Protein AF-A0A7C7RM38-F1 (afdb_monomer)

Secondary structure (DSSP, 8-state):
----S------HHHHHHHHHTTSPPPPHHHHHHHHHHHHHH--HHHHHHHHHHTHHHHHHHHHTTGGGS--HHHHHHHH-

Sequence (80 aa):
MEKSLALINTDSFSSYIAEINRISLLTPEKETELAQHYKKHQDVKTAHRLVTANLRFVVRIAGEYRGYRMRMMDLVQEGN

pLDDT: mean 88.71, std 16.74, range [39.09, 98.19]

Solvent-accessible surface area (backbone atoms only — not comparable to full-atom values): 4918 Å² total; per-residue (Å²): 135,92,80,85,87,85,77,82,74,70,55,66,61,61,54,49,54,58,54,53,68,70,46,68,74,71,52,75,68,54,50,52,51,36,53,53,48,24,73,75,65,68,40,63,67,42,48,50,53,60,51,55,44,43,51,65,55,34,49,55,56,39,58,77,48,60,85,73,81,55,59,68,64,60,48,32,60,77,60,105

Mean predicted aligned error: 6.91 Å

Radius o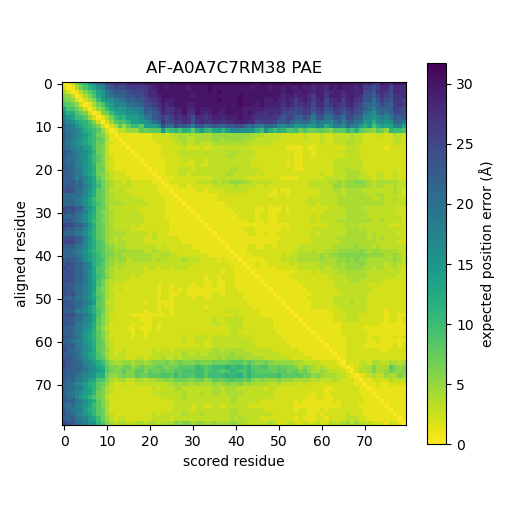f gyration: 16.98 Å; Cα contacts (8 Å, |Δi|>4): 45; chains: 1; bounding box: 34×34×55 Å

Nearest PDB structures (foldseek):
  8x6f-assembly1_E  TM=9.512E-01  e=2.532E-03  Staphylococcus aureus
  8hkc-assembly1_E  TM=8.811E-01  e=1.556E-03  Escherichia coli K-12
  5uhd-assembly1_F  TM=9.041E-01  e=2.892E-02  Mycobacterium tuberculosis H37Rv
  5vi5-assembly1_F  TM=7.401E-01  e=1.160E-02  Mycolicibacterium smegmatis MC2 155

Foldseek 3Di:
DDDDPPPPPPPPVVVVVVVLVVQDADDPVLLVVLVVCCVVPVDVVSVCSNVSNCLVVQLVVLVVVPPVPDDSVVSSVVSD

Structure (mmCIF, N/CA/C/O backbone):
data_AF-A0A7C7RM38-F1
#
_entry.id   AF-A0A7C7RM38-F1
#
loop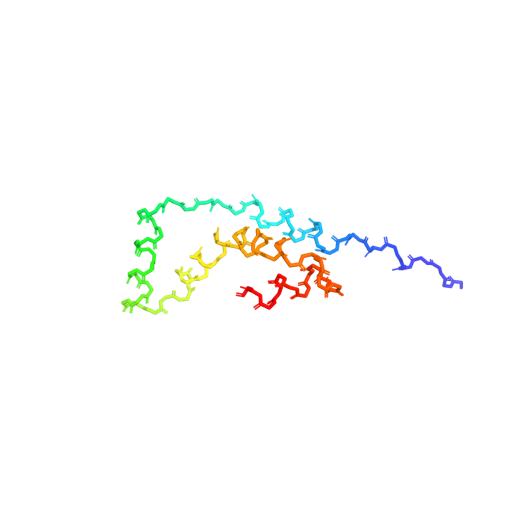_
_atom_site.group_PDB
_atom_site.id
_atom_site.type_symbol
_atom_site.label_atom_id
_atom_site.label_alt_id
_atom_site.label_comp_id
_atom_site.label_asym_id
_atom_site.label_entity_id
_atom_site.label_seq_id
_atom_site.pdbx_PDB_ins_code
_atom_site.Cartn_x
_atom_site.Cartn_y
_atom_site.Cartn_z
_atom_site.occupancy
_atom_site.B_iso_or_equiv
_atom_site.auth_seq_id
_atom_site.auth_comp_id
_atom_site.auth_asym_id
_atom_site.auth_atom_id
_atom_site.pdbx_PDB_model_num
ATOM 1 N N . MET A 1 1 ? 3.982 21.972 -40.162 1.00 39.09 1 MET A N 1
ATOM 2 C CA . MET A 1 1 ? 5.188 21.498 -39.452 1.00 39.09 1 MET A CA 1
ATOM 3 C C . MET A 1 1 ? 4.754 20.974 -38.099 1.00 39.09 1 MET A C 1
ATOM 5 O O . MET A 1 1 ? 4.691 21.726 -37.138 1.00 39.09 1 MET A O 1
ATOM 9 N N . GLU A 1 2 ? 4.377 19.699 -38.060 1.00 45.47 2 GLU A N 1
ATOM 10 C CA . GLU A 1 2 ? 4.231 18.945 -36.818 1.00 45.47 2 GLU A CA 1
ATOM 11 C C . GLU A 1 2 ? 5.619 18.746 -36.212 1.00 45.47 2 GLU A C 1
ATOM 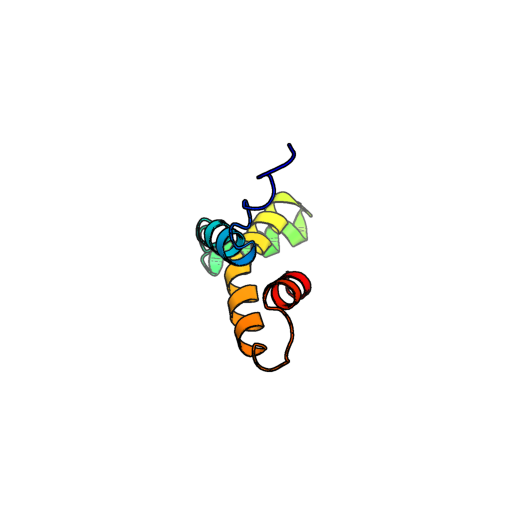13 O O . GLU A 1 2 ? 6.487 18.138 -36.839 1.00 45.47 2 GLU A O 1
ATOM 18 N N . LYS A 1 3 ? 5.851 19.264 -35.008 1.00 45.44 3 LYS A N 1
ATOM 19 C CA . LYS A 1 3 ? 6.911 18.760 -34.136 1.00 45.44 3 LYS A CA 1
ATOM 20 C C . LYS A 1 3 ? 6.635 19.170 -32.695 1.00 45.44 3 LYS A C 1
ATOM 22 O O . LYS A 1 3 ? 6.430 20.342 -32.410 1.00 45.44 3 LYS A O 1
ATOM 27 N N . SER A 1 4 ? 6.738 18.172 -31.818 1.00 45.62 4 SER A N 1
ATOM 28 C CA . SER A 1 4 ? 6.896 18.284 -30.362 1.00 45.62 4 SER A CA 1
ATOM 29 C C . SER A 1 4 ? 5.644 18.209 -29.473 1.00 45.62 4 SER A C 1
ATOM 31 O O . SER A 1 4 ? 5.489 19.003 -28.552 1.00 45.62 4 SER A O 1
ATOM 33 N N . LEU A 1 5 ? 4.820 17.171 -29.653 1.00 46.19 5 LEU A N 1
ATOM 34 C CA . LEU A 1 5 ? 3.956 16.632 -28.580 1.00 46.19 5 LEU A CA 1
ATOM 35 C C . LEU A 1 5 ? 4.503 15.326 -27.957 1.00 46.19 5 LEU A C 1
ATOM 37 O O . LEU A 1 5 ? 3.878 14.746 -27.079 1.00 46.19 5 LEU A O 1
ATOM 41 N N . ALA A 1 6 ? 5.686 14.862 -28.376 1.00 45.62 6 ALA A N 1
ATOM 42 C CA . ALA A 1 6 ? 6.197 13.522 -28.064 1.00 45.62 6 ALA A CA 1
ATOM 43 C C . ALA A 1 6 ? 7.185 13.437 -26.876 1.00 45.62 6 ALA A C 1
ATOM 45 O O . ALA A 1 6 ? 7.970 12.496 -26.817 1.00 45.62 6 ALA A O 1
ATOM 46 N N . LEU A 1 7 ? 7.193 14.396 -25.940 1.00 47.34 7 LEU A N 1
ATOM 47 C CA . LEU A 1 7 ? 8.174 14.422 -24.835 1.00 47.34 7 LEU A CA 1
ATOM 48 C C . LEU A 1 7 ? 7.577 14.776 -23.461 1.00 47.34 7 LEU A C 1
ATOM 50 O O . LEU A 1 7 ? 8.249 15.371 -22.627 1.00 47.34 7 LEU A O 1
ATOM 54 N N . ILE A 1 8 ? 6.344 14.350 -23.177 1.00 44.28 8 ILE A N 1
ATOM 55 C CA . ILE A 1 8 ? 5.908 14.160 -21.782 1.00 44.28 8 ILE A CA 1
ATOM 56 C C . ILE A 1 8 ? 5.872 12.656 -21.519 1.00 44.28 8 ILE A C 1
ATOM 58 O O . ILE A 1 8 ? 4.823 12.056 -21.332 1.00 44.28 8 ILE A O 1
ATOM 62 N N . ASN A 1 9 ? 7.042 12.024 -21.567 1.00 49.06 9 ASN A N 1
ATOM 63 C CA . ASN A 1 9 ? 7.235 10.718 -20.951 1.00 49.06 9 ASN A CA 1
ATOM 64 C C . ASN A 1 9 ? 7.921 10.964 -19.603 1.00 49.06 9 ASN A C 1
ATOM 66 O O . ASN A 1 9 ? 9.076 10.602 -19.391 1.00 49.06 9 ASN A O 1
ATOM 70 N N . THR A 1 10 ? 7.239 11.691 -18.711 1.00 50.03 10 THR A N 1
ATOM 71 C CA . THR A 1 10 ? 7.538 11.586 -17.282 1.00 50.03 10 THR A CA 1
ATOM 72 C C . THR A 1 10 ? 7.314 10.127 -16.934 1.00 50.03 10 THR A C 1
ATOM 74 O O . THR A 1 10 ? 6.189 9.650 -17.058 1.00 50.03 10 THR A O 1
ATOM 77 N N . ASP A 1 11 ? 8.392 9.416 -16.615 1.00 70.62 11 ASP A N 1
ATOM 78 C CA . ASP A 1 11 ? 8.392 7.989 -16.308 1.00 70.62 11 ASP A CA 1
ATOM 79 C C . ASP A 1 11 ? 7.208 7.631 -15.392 1.00 70.62 11 ASP A C 1
ATOM 81 O O . ASP A 1 11 ? 7.200 7.964 -14.205 1.00 70.62 11 ASP A O 1
ATOM 85 N N . SER A 1 12 ? 6.172 7.016 -15.981 1.00 82.75 12 SER A N 1
ATOM 86 C CA . SER A 1 12 ? 4.872 6.778 -15.332 1.00 82.75 12 SER A CA 1
ATOM 87 C C . SER A 1 12 ? 5.007 6.015 -14.014 1.00 82.75 12 SER A C 1
ATOM 89 O O . SER A 1 12 ? 4.246 6.252 -13.076 1.00 82.75 12 SER A O 1
ATOM 91 N N . PHE A 1 13 ? 6.035 5.167 -13.907 1.00 89.44 13 PHE A N 1
ATOM 92 C CA . PHE A 1 13 ? 6.356 4.456 -12.680 1.00 89.44 13 PHE A CA 1
ATOM 93 C C . PHE A 1 13 ? 6.924 5.383 -11.609 1.00 89.44 13 PHE A C 1
ATOM 95 O O . PHE A 1 13 ? 6.472 5.359 -10.468 1.00 89.44 13 PHE A O 1
ATOM 102 N N . SER A 1 14 ? 7.880 6.239 -11.966 1.00 92.12 14 SER A N 1
ATOM 103 C CA . SER A 1 14 ? 8.459 7.215 -11.040 1.00 92.12 14 SER A CA 1
ATOM 104 C C . SER A 1 14 ? 7.401 8.183 -10.496 1.00 92.12 14 SER A C 1
ATOM 106 O O . SER A 1 14 ? 7.389 8.469 -9.296 1.00 92.12 14 SER A O 1
ATOM 108 N N . SER A 1 15 ? 6.467 8.635 -11.340 1.00 92.75 15 SER A N 1
ATOM 109 C CA . SER A 1 15 ? 5.321 9.449 -10.910 1.00 92.75 15 SER A CA 1
ATOM 110 C C . SER A 1 15 ? 4.399 8.696 -9.947 1.00 92.75 15 SER A C 1
ATOM 112 O O . SER A 1 15 ? 4.035 9.249 -8.910 1.00 92.75 15 SER A O 1
ATOM 114 N N . TYR A 1 16 ? 4.090 7.428 -10.232 1.00 93.81 16 TYR A N 1
ATOM 115 C CA . TYR A 1 16 ? 3.305 6.572 -9.340 1.00 93.81 16 TYR A CA 1
ATOM 116 C C . TYR A 1 16 ? 3.976 6.394 -7.967 1.00 93.81 16 TYR A C 1
ATOM 118 O O . TYR A 1 16 ? 3.343 6.591 -6.930 1.00 93.81 16 TYR A O 1
ATOM 126 N N . ILE A 1 17 ? 5.285 6.112 -7.937 1.00 95.12 17 ILE A N 1
ATOM 127 C CA . ILE A 1 17 ? 6.051 6.003 -6.686 1.00 95.12 17 ILE A CA 1
ATOM 128 C C . ILE A 1 17 ? 6.009 7.314 -5.890 1.00 95.12 17 ILE A C 1
ATOM 130 O O . ILE A 1 17 ? 5.849 7.296 -4.667 1.00 95.12 17 ILE A O 1
ATOM 134 N N . ALA A 1 18 ? 6.137 8.458 -6.565 1.00 95.50 18 ALA A N 1
ATOM 135 C CA . ALA A 1 18 ? 6.055 9.762 -5.916 1.00 95.50 18 ALA A CA 1
ATOM 136 C C . ALA A 1 18 ? 4.669 10.023 -5.302 1.00 95.50 18 ALA A C 1
ATOM 138 O O . ALA A 1 18 ? 4.591 10.632 -4.235 1.00 95.50 18 ALA A O 1
ATOM 139 N N . GLU A 1 19 ? 3.594 9.561 -5.942 1.00 95.25 19 GLU A N 1
ATOM 140 C CA . GLU A 1 19 ? 2.225 9.700 -5.445 1.00 95.25 19 GLU A CA 1
ATOM 141 C C . GLU A 1 19 ? 1.974 8.832 -4.208 1.00 95.25 19 GLU A C 1
ATOM 143 O O . GLU A 1 19 ? 1.600 9.362 -3.159 1.00 95.25 19 GLU A O 1
ATOM 148 N N . ILE A 1 20 ? 2.269 7.529 -4.267 1.00 96.00 20 ILE A N 1
ATOM 149 C CA . ILE A 1 20 ? 2.013 6.621 -3.134 1.00 96.00 20 ILE A CA 1
ATOM 150 C C . ILE A 1 20 ? 2.866 6.953 -1.903 1.00 96.00 20 ILE A C 1
ATOM 152 O O . ILE A 1 20 ? 2.461 6.688 -0.774 1.00 96.00 20 ILE A O 1
ATOM 156 N N . ASN A 1 21 ? 4.040 7.567 -2.088 1.00 95.69 21 ASN A N 1
ATOM 157 C CA . ASN A 1 21 ? 4.892 8.003 -0.979 1.00 95.69 21 ASN A CA 1
ATOM 158 C C . ASN A 1 21 ? 4.317 9.201 -0.206 1.00 95.69 21 ASN A C 1
ATOM 160 O O . ASN A 1 21 ? 4.747 9.446 0.920 1.00 95.69 21 ASN A O 1
ATOM 164 N N . ARG A 1 22 ? 3.353 9.941 -0.773 1.00 96.50 22 ARG A N 1
ATOM 165 C CA . ARG A 1 22 ? 2.641 11.022 -0.063 1.00 96.50 22 ARG A CA 1
ATOM 166 C C . ARG A 1 22 ? 1.571 10.488 0.886 1.00 96.50 22 ARG A C 1
ATOM 168 O O . ARG A 1 22 ? 1.091 11.230 1.740 1.00 96.50 22 ARG A O 1
ATOM 175 N N . ILE A 1 23 ? 1.193 9.221 0.741 1.00 96.38 23 ILE A N 1
ATOM 176 C CA . ILE A 1 23 ? 0.171 8.583 1.562 1.00 96.38 23 ILE A CA 1
ATOM 177 C C . ILE A 1 23 ? 0.795 8.211 2.907 1.00 96.38 23 ILE A C 1
ATOM 179 O O . ILE A 1 23 ? 1.805 7.507 2.978 1.00 96.38 23 ILE A O 1
ATOM 183 N N . SER A 1 24 ? 0.204 8.711 3.991 1.00 94.81 24 SER A N 1
ATOM 184 C CA . SER A 1 24 ? 0.671 8.410 5.343 1.00 94.81 24 SER A CA 1
ATOM 185 C C . SER A 1 24 ? 0.473 6.932 5.669 1.00 94.81 24 SER A C 1
ATOM 187 O O . SER A 1 24 ? -0.599 6.375 5.428 1.00 94.81 24 SER A O 1
ATOM 189 N N . LEU A 1 25 ? 1.497 6.318 6.262 1.00 95.12 25 LEU A N 1
ATOM 190 C CA . LEU A 1 25 ? 1.407 4.950 6.762 1.00 95.12 25 LEU A CA 1
ATOM 191 C C . LEU A 1 25 ? 0.412 4.866 7.923 1.00 95.12 25 LEU A C 1
ATOM 193 O O . LEU A 1 25 ? 0.241 5.815 8.693 1.00 95.12 25 LEU A O 1
ATOM 197 N N . LEU A 1 26 ? -0.225 3.709 8.044 1.00 97.12 26 LEU A N 1
ATOM 198 C CA . LEU A 1 26 ? -1.083 3.383 9.171 1.00 97.12 26 LEU A CA 1
ATOM 199 C C . LEU A 1 26 ? -0.256 2.716 10.272 1.00 97.12 26 LEU A C 1
ATOM 201 O O . LEU A 1 26 ? 0.743 2.051 10.000 1.00 97.12 26 LEU A O 1
ATOM 205 N N . THR A 1 27 ? -0.676 2.899 11.523 1.00 97.94 27 THR A N 1
ATOM 206 C CA . THR A 1 27 ? -0.199 2.047 12.616 1.00 97.94 27 THR A CA 1
ATOM 207 C C . THR A 1 27 ? -0.973 0.724 12.602 1.00 97.94 27 THR A C 1
ATOM 209 O O . THR A 1 27 ? -2.107 0.703 12.105 1.00 97.94 27 THR A O 1
ATOM 212 N N . PRO A 1 28 ? -0.430 -0.361 13.182 1.00 97.25 28 PRO A N 1
ATOM 213 C CA . PRO A 1 28 ? -1.118 -1.657 13.239 1.00 97.25 28 PRO A CA 1
ATOM 214 C C . PRO A 1 28 ? -2.518 -1.589 13.873 1.00 97.25 28 PRO A C 1
ATOM 216 O O . PRO A 1 28 ? -3.464 -2.250 13.432 1.00 97.25 28 PRO A O 1
ATOM 219 N N . GLU A 1 29 ? -2.685 -0.741 14.890 1.00 98.00 29 GLU A N 1
ATOM 220 C CA . GLU A 1 29 ? -3.970 -0.520 15.556 1.00 98.00 29 GLU A CA 1
ATOM 221 C C . GLU A 1 29 ? -4.971 0.118 14.591 1.00 98.00 29 GLU A C 1
ATOM 223 O O . GLU A 1 29 ? -6.130 -0.297 14.526 1.00 98.00 29 GLU A O 1
ATOM 228 N N . LYS A 1 30 ? -4.519 1.099 13.796 1.00 97.75 30 LYS A N 1
ATOM 229 C CA . LYS A 1 30 ? -5.387 1.796 12.848 1.00 97.75 30 LYS A CA 1
ATOM 230 C C . LYS A 1 30 ? -5.787 0.911 11.674 1.00 97.75 30 LYS A C 1
ATOM 232 O O . LYS A 1 30 ? -6.924 1.004 11.216 1.00 97.75 30 LYS A O 1
ATOM 237 N N . GLU A 1 31 ? -4.893 0.049 11.200 1.00 97.44 31 GLU A N 1
ATOM 238 C CA . GLU A 1 31 ? -5.231 -0.953 10.183 1.00 97.44 31 GLU A CA 1
ATOM 239 C C . GLU A 1 31 ? -6.332 -1.890 10.676 1.00 97.44 31 GLU A C 1
ATOM 241 O O . GLU A 1 31 ? -7.330 -2.094 9.981 1.00 97.44 31 GLU A O 1
ATOM 246 N N . THR A 1 32 ? -6.196 -2.385 11.909 1.00 98.00 32 THR A N 1
ATOM 247 C CA . THR A 1 32 ? -7.194 -3.257 12.540 1.00 98.00 32 THR A CA 1
ATOM 248 C C . THR A 1 32 ? -8.546 -2.554 12.668 1.00 98.00 32 THR A C 1
ATOM 250 O O . THR A 1 32 ? -9.578 -3.128 12.316 1.00 98.00 32 THR A O 1
ATOM 253 N N . GLU A 1 33 ? -8.551 -1.297 13.118 1.00 98.00 33 GLU A N 1
ATOM 254 C CA . GLU A 1 33 ? -9.764 -0.484 13.234 1.00 98.00 33 GLU A CA 1
ATOM 255 C C . GLU A 1 33 ? -10.462 -0.306 11.875 1.00 98.00 33 GLU A C 1
ATOM 257 O O . GLU A 1 33 ? -11.664 -0.555 11.759 1.00 98.00 33 GLU A O 1
ATOM 262 N N . LEU A 1 34 ? -9.717 0.079 10.831 1.00 98.00 34 LEU A N 1
ATOM 263 C CA . LEU A 1 34 ? -10.268 0.278 9.487 1.00 98.00 34 LEU A CA 1
ATOM 264 C C . LEU A 1 34 ? -10.813 -1.035 8.906 1.00 98.00 34 LEU A C 1
ATOM 266 O O . LEU A 1 34 ? -11.907 -1.047 8.340 1.00 98.00 34 LEU A O 1
ATOM 270 N N . ALA A 1 35 ? -10.104 -2.151 9.086 1.00 97.50 35 ALA A N 1
ATOM 271 C CA . ALA A 1 35 ? -10.552 -3.461 8.621 1.00 97.50 35 ALA A CA 1
ATOM 272 C C . ALA A 1 35 ? -11.858 -3.901 9.308 1.00 97.50 35 ALA A C 1
ATOM 274 O O . ALA A 1 35 ? -12.800 -4.346 8.645 1.00 97.50 35 ALA A O 1
ATOM 275 N N . GLN A 1 36 ? -11.954 -3.732 10.631 1.00 98.19 36 GLN A N 1
ATOM 276 C CA . GLN A 1 36 ? -13.170 -4.038 11.388 1.00 98.19 36 GLN A CA 1
ATOM 277 C C . GLN A 1 36 ? -14.335 -3.122 10.996 1.00 98.19 36 GLN A C 1
ATOM 279 O O . GLN A 1 36 ? -15.461 -3.597 10.818 1.00 98.19 36 GLN A O 1
ATOM 284 N N . HIS A 1 37 ? -14.067 -1.826 10.818 1.00 98.12 37 HIS A N 1
ATOM 285 C CA . HIS A 1 37 ? -15.070 -0.859 10.388 1.00 98.12 37 HIS A CA 1
ATOM 286 C C . HIS A 1 37 ? -15.620 -1.212 9.001 1.00 98.12 37 HIS A C 1
ATOM 288 O O . HIS A 1 37 ? -16.837 -1.313 8.838 1.00 98.12 37 HIS A O 1
ATOM 294 N N . TYR A 1 38 ? -14.753 -1.494 8.022 1.00 98.19 38 TYR A N 1
ATOM 295 C CA . TYR A 1 38 ? -15.192 -1.908 6.688 1.00 98.19 38 TYR A CA 1
ATOM 296 C C . TYR A 1 38 ? -16.009 -3.203 6.734 1.00 98.19 38 TYR A C 1
ATOM 298 O O . TYR A 1 38 ? -17.087 -3.265 6.147 1.00 98.19 38 TYR A O 1
ATOM 306 N N . LYS A 1 39 ? -15.569 -4.207 7.504 1.00 97.81 39 LYS A N 1
ATOM 307 C CA . LYS A 1 39 ? -16.310 -5.467 7.666 1.00 97.81 39 LYS A CA 1
ATOM 308 C C . LYS A 1 39 ? -17.751 -5.236 8.130 1.00 97.81 39 LYS A C 1
ATOM 310 O O . LYS A 1 39 ? -18.659 -5.895 7.633 1.00 97.81 39 LYS A O 1
ATOM 315 N N . LYS A 1 40 ? -17.959 -4.309 9.069 1.00 98.19 40 LYS A N 1
ATOM 316 C CA . LYS A 1 40 ? -19.274 -4.024 9.656 1.00 98.19 40 LYS A CA 1
ATOM 317 C C . LYS A 1 40 ? -20.138 -3.100 8.796 1.00 98.19 40 LYS A C 1
ATOM 319 O O . LYS A 1 40 ? -21.346 -3.296 8.730 1.00 98.19 40 LYS A O 1
ATOM 324 N N . HIS A 1 41 ? -19.533 -2.086 8.187 1.00 97.62 41 HIS A N 1
ATOM 325 C CA . HIS A 1 41 ? -20.260 -0.977 7.566 1.00 97.62 41 HIS A CA 1
ATOM 326 C C . HIS A 1 41 ? -20.214 -0.982 6.038 1.00 97.62 41 HIS A C 1
ATOM 328 O O . HIS A 1 41 ? -20.959 -0.229 5.422 1.00 97.62 41 HIS A O 1
ATOM 334 N N . GLN A 1 42 ? -19.351 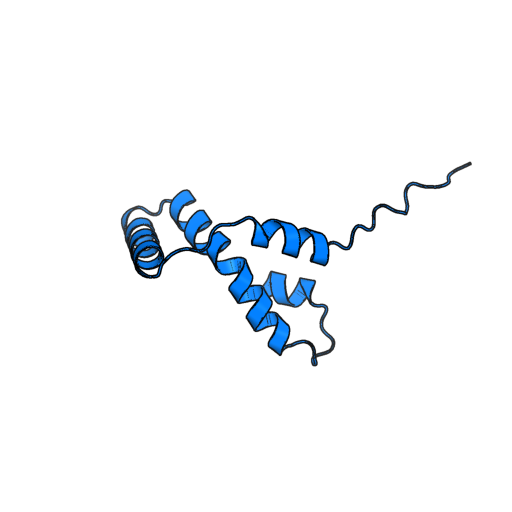-1.804 5.430 1.00 96.88 42 GLN A N 1
ATOM 335 C CA . GLN A 1 42 ? -19.109 -1.840 3.982 1.00 96.88 42 GLN A CA 1
ATOM 336 C C . GLN A 1 42 ? -18.790 -0.449 3.400 1.00 96.88 42 GLN A C 1
ATOM 338 O O . GLN A 1 42 ? -19.072 -0.154 2.241 1.00 96.88 42 GLN A O 1
ATOM 343 N N . ASP A 1 43 ? -18.184 0.425 4.212 1.00 97.75 43 ASP A N 1
ATOM 344 C CA . ASP A 1 43 ? -17.828 1.780 3.801 1.00 97.75 43 ASP A CA 1
ATOM 345 C C . ASP A 1 43 ? -16.624 1.766 2.849 1.00 97.75 43 ASP A C 1
ATOM 347 O O . ASP A 1 43 ? -15.478 1.545 3.251 1.00 97.75 43 ASP A O 1
ATOM 351 N N . VAL A 1 44 ? -16.890 2.069 1.580 1.00 97.00 44 VAL A N 1
ATOM 352 C CA . VAL A 1 44 ? -15.886 2.117 0.511 1.00 97.00 44 VAL A CA 1
ATOM 353 C C . VAL A 1 44 ? -14.763 3.108 0.822 1.00 97.00 44 VAL A C 1
ATOM 355 O O . VAL A 1 44 ? -13.617 2.853 0.459 1.00 97.00 44 VAL A O 1
ATOM 358 N N . LYS A 1 45 ? -15.032 4.209 1.538 1.00 97.12 45 LYS A N 1
ATOM 359 C CA . LYS A 1 45 ? -13.979 5.174 1.903 1.00 97.12 45 LYS A CA 1
ATOM 360 C C . LYS A 1 45 ? -12.990 4.575 2.900 1.00 97.12 45 LYS A C 1
ATOM 362 O O . LYS A 1 45 ? -11.785 4.795 2.781 1.00 97.12 45 LYS A O 1
ATOM 367 N N . THR A 1 46 ? -13.490 3.788 3.851 1.00 97.44 46 THR A N 1
ATOM 368 C CA . THR A 1 46 ? -12.661 3.034 4.797 1.00 97.44 46 THR A CA 1
ATOM 369 C C . THR A 1 46 ? -11.787 2.014 4.068 1.00 97.44 46 THR A C 1
ATOM 371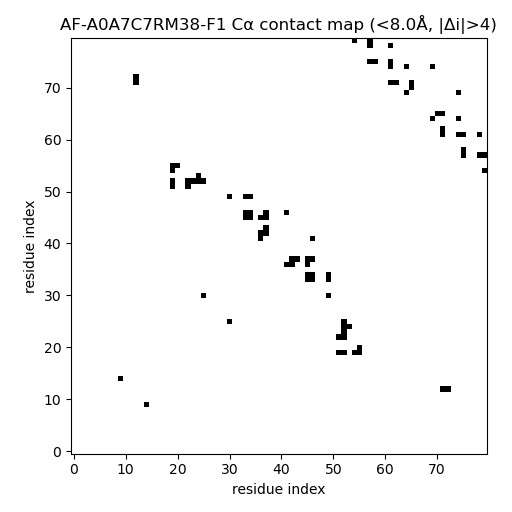 O O . THR A 1 46 ? -10.578 1.982 4.301 1.00 97.44 46 THR A O 1
ATOM 374 N N . ALA A 1 47 ? -12.365 1.235 3.145 1.00 96.75 47 ALA A N 1
ATOM 375 C CA . ALA A 1 47 ? -11.606 0.285 2.328 1.00 96.75 47 ALA A CA 1
ATOM 376 C C . ALA A 1 47 ? -10.536 0.987 1.485 1.00 96.75 47 ALA A C 1
ATOM 378 O O . ALA A 1 47 ? -9.378 0.581 1.497 1.00 96.75 47 ALA A O 1
ATOM 379 N N . HIS A 1 48 ? -10.894 2.088 0.823 1.00 97.12 48 HIS A N 1
ATOM 380 C CA . HIS A 1 48 ? -9.962 2.869 0.017 1.00 97.12 48 HIS A CA 1
ATOM 381 C C . HIS A 1 48 ? -8.770 3.363 0.845 1.00 97.12 48 HIS A C 1
ATOM 383 O O . HIS A 1 48 ? -7.627 3.240 0.411 1.00 97.12 48 HIS A O 1
ATOM 389 N N . ARG A 1 49 ? -9.000 3.857 2.068 1.00 97.06 49 ARG A N 1
ATOM 390 C CA . ARG A 1 49 ? -7.914 4.285 2.962 1.00 97.06 49 ARG A CA 1
ATOM 391 C C . ARG A 1 49 ? -7.004 3.124 3.372 1.00 97.06 49 ARG A C 1
ATOM 393 O O . ARG A 1 49 ? -5.791 3.301 3.409 1.00 97.06 49 ARG A O 1
ATOM 400 N N . LEU A 1 50 ? -7.581 1.963 3.682 1.00 97.12 50 LEU A N 1
ATOM 401 C CA . LEU A 1 50 ? -6.821 0.771 4.064 1.00 97.12 50 LEU A CA 1
ATOM 402 C C . LEU A 1 50 ? -5.948 0.255 2.908 1.00 97.12 50 LEU A C 1
ATOM 404 O O . LEU A 1 50 ? -4.771 -0.035 3.113 1.00 97.12 50 LEU A O 1
ATOM 408 N N . VAL A 1 51 ? -6.508 0.192 1.696 1.00 96.38 51 VAL A N 1
ATOM 409 C CA . VAL A 1 51 ? -5.800 -0.254 0.484 1.00 96.38 51 VAL A CA 1
ATOM 410 C C . VAL A 1 51 ? -4.696 0.729 0.104 1.00 96.38 51 VAL A C 1
ATOM 412 O O . VAL A 1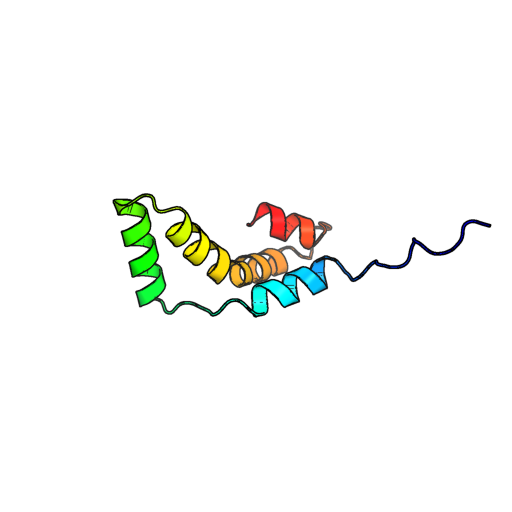 51 ? -3.544 0.339 -0.062 1.00 96.38 51 VAL A O 1
ATOM 415 N N . THR A 1 52 ? -5.017 2.021 0.015 1.00 96.69 52 THR A N 1
ATOM 416 C CA . THR A 1 52 ? -4.063 3.026 -0.479 1.00 96.69 52 THR A CA 1
ATOM 417 C C . THR A 1 52 ? -2.857 3.222 0.442 1.00 96.69 52 THR A C 1
ATOM 419 O O . THR A 1 52 ? -1.744 3.423 -0.044 1.00 96.69 52 THR A O 1
ATOM 422 N N . ALA A 1 53 ? -3.026 3.069 1.761 1.00 97.44 53 ALA A N 1
ATOM 423 C CA . ALA A 1 53 ? -1.913 3.071 2.714 1.00 97.44 53 ALA A CA 1
ATOM 424 C C . ALA A 1 53 ? -0.919 1.911 2.502 1.00 97.44 53 ALA A C 1
ATOM 426 O O . ALA A 1 53 ? 0.245 2.018 2.892 1.00 97.44 53 ALA A O 1
ATOM 427 N N . ASN A 1 54 ? -1.361 0.829 1.854 1.00 96.75 54 ASN A N 1
ATOM 428 C CA . ASN A 1 54 ? -0.596 -0.395 1.641 1.00 96.75 54 ASN A CA 1
ATOM 429 C C . ASN A 1 54 ? 0.016 -0.520 0.230 1.00 96.75 54 ASN A C 1
ATOM 431 O O . ASN A 1 54 ? 0.749 -1.468 -0.036 1.00 96.75 54 ASN A O 1
ATOM 435 N N . LEU A 1 55 ? -0.153 0.461 -0.665 1.00 97.31 55 LEU A N 1
ATOM 436 C CA . LEU A 1 55 ? 0.416 0.401 -2.028 1.00 97.31 55 LEU A CA 1
ATOM 437 C C . LEU A 1 55 ? 1.952 0.306 -2.044 1.00 97.31 55 LEU A C 1
ATOM 439 O O . LEU A 1 55 ? 2.550 -0.311 -2.925 1.00 97.31 55 LEU A O 1
ATOM 443 N N . ARG A 1 56 ? 2.621 0.865 -1.028 1.00 96.44 56 ARG A N 1
ATOM 444 C CA . ARG A 1 56 ? 4.083 0.746 -0.866 1.00 96.44 56 ARG A CA 1
ATOM 445 C C . ARG A 1 56 ? 4.518 -0.701 -0.606 1.00 96.44 56 ARG A C 1
ATOM 447 O O . ARG A 1 56 ? 5.619 -1.084 -1.002 1.00 96.44 56 ARG A O 1
ATOM 454 N N . PHE A 1 57 ? 3.666 -1.506 0.033 1.00 97.19 57 PHE A N 1
ATOM 455 C CA . PHE A 1 57 ? 3.914 -2.929 0.254 1.00 97.19 57 PHE A CA 1
ATOM 456 C C . PHE A 1 57 ? 3.849 -3.715 -1.060 1.00 97.19 57 PHE A C 1
ATOM 458 O O . PHE A 1 57 ? 4.741 -4.525 -1.312 1.00 97.19 57 PHE A O 1
ATOM 465 N N . VAL A 1 58 ? 2.878 -3.415 -1.930 1.00 97.62 58 VAL A N 1
ATOM 466 C CA . VAL A 1 58 ? 2.772 -4.026 -3.268 1.00 97.62 58 VAL A CA 1
ATOM 467 C C . VAL A 1 58 ? 4.047 -3.789 -4.075 1.00 97.62 58 VAL A C 1
ATOM 469 O O . VAL A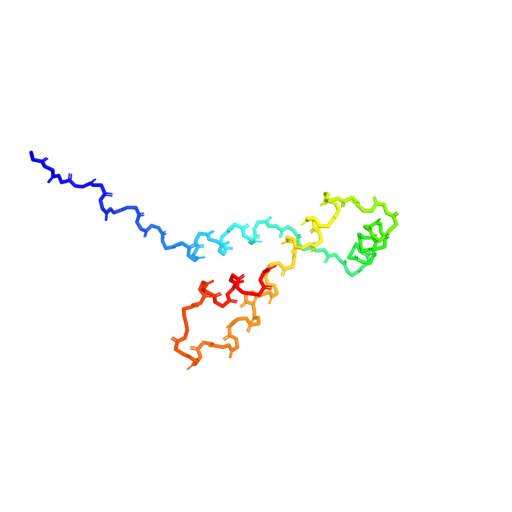 1 58 ? 4.641 -4.734 -4.589 1.00 97.62 58 VAL A O 1
ATOM 472 N N . VAL A 1 59 ? 4.549 -2.549 -4.103 1.00 96.56 59 VAL A N 1
ATOM 473 C CA . VAL A 1 59 ? 5.809 -2.211 -4.791 1.00 96.56 59 VAL A CA 1
ATOM 474 C C . VAL A 1 59 ? 6.998 -2.993 -4.231 1.00 96.56 59 VAL A C 1
ATOM 476 O O . VAL A 1 59 ? 7.852 -3.448 -4.996 1.00 96.56 59 VAL A O 1
ATOM 479 N N . ARG A 1 60 ? 7.066 -3.169 -2.903 1.00 96.81 60 ARG A N 1
ATOM 480 C CA . ARG A 1 60 ? 8.123 -3.960 -2.258 1.00 96.81 60 ARG A CA 1
ATOM 481 C C . ARG A 1 60 ? 8.090 -5.411 -2.743 1.00 96.81 60 ARG A C 1
ATOM 483 O O . ARG A 1 60 ? 9.134 -5.916 -3.145 1.00 96.81 60 ARG A O 1
ATOM 490 N N . ILE A 1 61 ? 6.913 -6.041 -2.737 1.00 97.62 61 ILE A N 1
ATOM 491 C CA . ILE A 1 61 ? 6.725 -7.424 -3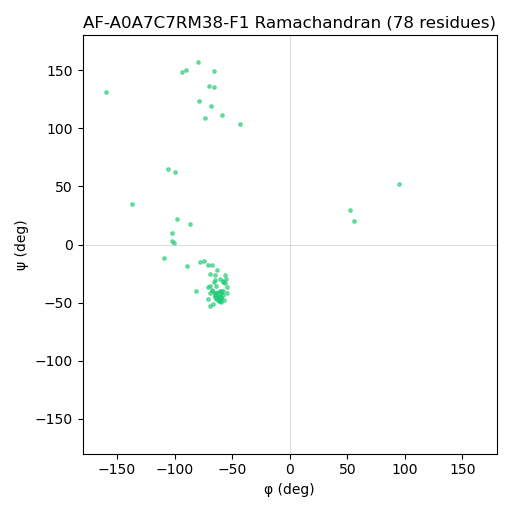.197 1.00 97.62 61 ILE A CA 1
ATOM 492 C C . ILE A 1 61 ? 7.030 -7.547 -4.693 1.00 97.62 61 ILE A C 1
ATOM 494 O O . ILE A 1 61 ? 7.804 -8.413 -5.080 1.00 97.62 61 ILE A O 1
ATOM 498 N N . ALA A 1 62 ? 6.519 -6.648 -5.539 1.00 95.88 62 ALA A N 1
ATOM 499 C CA . ALA A 1 62 ? 6.806 -6.638 -6.977 1.00 95.88 62 ALA A CA 1
ATOM 500 C C . ALA A 1 62 ? 8.316 -6.526 -7.276 1.00 95.88 62 ALA A C 1
ATOM 502 O O . ALA A 1 62 ? 8.815 -7.095 -8.250 1.00 95.88 62 ALA A O 1
ATOM 503 N N . GLY A 1 63 ? 9.073 -5.846 -6.407 1.00 94.75 63 GLY A N 1
ATOM 504 C CA . GLY A 1 63 ? 10.535 -5.785 -6.451 1.00 94.75 63 GLY A CA 1
ATOM 505 C C . GLY A 1 63 ? 11.222 -7.155 -6.416 1.00 94.75 63 GLY A C 1
ATOM 506 O O . GLY A 1 63 ? 12.241 -7.332 -7.088 1.00 94.75 63 GLY A O 1
ATOM 507 N N . GLU A 1 64 ? 10.641 -8.129 -5.713 1.00 95.31 64 GLU A N 1
ATOM 508 C CA . GLU A 1 64 ? 11.140 -9.509 -5.623 1.00 95.31 64 GLU A CA 1
ATOM 509 C C . GLU A 1 64 ? 11.026 -10.249 -6.977 1.00 95.31 64 GLU A C 1
ATOM 511 O O . GLU A 1 64 ? 11.752 -11.210 -7.226 1.00 95.31 64 GLU A O 1
ATOM 516 N N . TYR A 1 65 ? 10.203 -9.745 -7.909 1.00 94.56 65 TYR A N 1
ATOM 517 C CA . TYR A 1 65 ? 9.950 -10.341 -9.228 1.00 94.56 65 TYR A CA 1
ATOM 518 C C . TYR A 1 65 ? 10.687 -9.656 -10.396 1.00 94.56 65 TYR A C 1
ATOM 520 O O . TYR A 1 65 ? 10.458 -9.990 -11.562 1.00 94.56 65 TYR A O 1
ATOM 528 N N . ARG A 1 66 ? 11.631 -8.739 -10.134 1.00 86.38 66 ARG A N 1
ATOM 529 C CA . ARG A 1 66 ? 12.388 -8.028 -11.194 1.00 86.38 66 ARG A CA 1
ATOM 530 C C . ARG A 1 66 ? 13.123 -8.947 -12.182 1.00 86.38 66 ARG A C 1
ATOM 532 O O . ARG A 1 66 ? 13.357 -8.548 -13.319 1.00 86.38 66 ARG A O 1
ATOM 539 N N . GLY A 1 67 ? 13.486 -10.162 -11.769 1.00 87.44 67 GLY A N 1
ATOM 540 C CA . GLY A 1 67 ? 14.213 -11.127 -12.604 1.00 87.44 67 GLY A CA 1
ATOM 541 C C . GLY A 1 67 ? 13.377 -11.818 -13.689 1.00 87.44 67 GLY A C 1
ATOM 542 O O . GLY A 1 67 ? 13.944 -12.391 -14.616 1.00 87.44 67 GLY A O 1
ATOM 543 N N . TYR A 1 68 ? 12.044 -11.744 -13.628 1.00 88.88 68 TYR A N 1
ATOM 544 C CA . TYR A 1 68 ? 11.144 -12.532 -14.484 1.00 88.88 68 TYR A CA 1
ATOM 545 C C . TYR A 1 68 ? 10.832 -11.890 -15.849 1.00 88.88 68 TYR A C 1
ATOM 547 O O . TYR A 1 68 ? 9.866 -12.268 -16.503 1.00 88.88 68 TYR A O 1
ATOM 555 N N . ARG A 1 69 ? 11.639 -10.916 -16.303 1.00 88.94 69 ARG A N 1
ATOM 556 C CA . ARG A 1 69 ? 11.456 -10.184 -17.580 1.00 88.94 69 ARG A CA 1
ATOM 557 C C . ARG A 1 69 ? 10.085 -9.501 -17.744 1.00 88.94 69 ARG A C 1
ATOM 559 O O . ARG A 1 69 ? 9.701 -9.166 -18.861 1.00 88.94 69 ARG A O 1
ATOM 566 N N . MET A 1 70 ? 9.370 -9.259 -16.648 1.00 88.19 70 MET A N 1
ATOM 567 C CA . MET A 1 70 ? 8.118 -8.500 -16.633 1.00 88.19 70 MET A CA 1
ATOM 568 C C . MET A 1 70 ? 8.381 -7.023 -16.333 1.00 88.19 70 MET A C 1
ATOM 570 O O . MET A 1 70 ? 9.322 -6.681 -15.609 1.00 88.19 70 MET A O 1
ATOM 574 N N . ARG A 1 71 ? 7.552 -6.129 -16.887 1.00 91.12 71 ARG A N 1
ATOM 575 C CA . ARG A 1 71 ? 7.648 -4.699 -16.573 1.00 91.12 71 ARG A CA 1
ATOM 576 C C . ARG A 1 71 ? 7.181 -4.478 -15.137 1.00 91.12 71 ARG A C 1
ATOM 578 O O . ARG A 1 71 ? 6.156 -5.007 -14.723 1.00 91.12 71 ARG A O 1
ATOM 585 N N . MET A 1 72 ? 7.916 -3.652 -14.394 1.00 92.12 72 MET A N 1
ATOM 586 C CA . MET A 1 72 ? 7.612 -3.361 -12.988 1.00 92.12 72 MET A CA 1
ATOM 587 C C . MET A 1 72 ? 6.202 -2.789 -12.797 1.00 92.12 72 MET A C 1
ATOM 589 O O . MET A 1 72 ? 5.514 -3.185 -11.867 1.00 92.12 72 MET A O 1
ATOM 593 N N . MET A 1 73 ? 5.759 -1.904 -13.695 1.00 92.12 73 MET A N 1
ATOM 594 C CA . MET A 1 73 ? 4.398 -1.361 -13.647 1.00 92.12 73 MET A CA 1
ATOM 595 C C . MET A 1 73 ? 3.333 -2.440 -13.790 1.00 92.12 73 MET A C 1
ATOM 597 O O . MET A 1 73 ? 2.358 -2.399 -13.057 1.00 92.12 73 MET A O 1
ATOM 601 N N . ASP A 1 74 ? 3.529 -3.419 -14.674 1.00 92.56 74 ASP A N 1
ATOM 602 C CA . ASP A 1 74 ? 2.553 -4.495 -14.852 1.00 92.56 74 ASP A CA 1
ATOM 603 C C . ASP A 1 74 ? 2.461 -5.334 -13.563 1.00 92.56 74 ASP A C 1
ATOM 605 O O . ASP A 1 74 ? 1.374 -5.554 -13.050 1.00 92.56 74 ASP A O 1
ATOM 609 N N .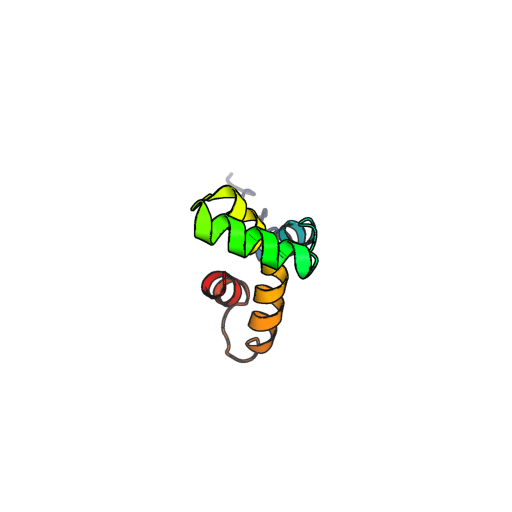 LEU A 1 75 ? 3.603 -5.696 -12.962 1.00 94.12 75 LEU A N 1
ATOM 610 C CA . LEU A 1 75 ? 3.642 -6.433 -11.689 1.00 94.12 75 LEU A CA 1
ATOM 611 C C . LEU A 1 75 ? 2.965 -5.682 -10.535 1.00 94.12 75 LEU A C 1
ATOM 613 O O . LEU A 1 75 ? 2.285 -6.288 -9.713 1.00 94.12 75 LEU A O 1
ATOM 617 N N . VAL A 1 76 ? 3.177 -4.368 -10.455 1.00 94.94 76 VAL A N 1
ATOM 618 C CA . VAL A 1 76 ? 2.544 -3.526 -9.434 1.00 94.94 76 VAL A CA 1
ATOM 619 C C . VAL A 1 76 ? 1.038 -3.435 -9.664 1.00 94.94 76 VAL A C 1
ATOM 621 O O . VAL A 1 76 ? 0.286 -3.502 -8.701 1.00 94.94 76 VAL A O 1
ATOM 624 N N . GLN A 1 77 ? 0.594 -3.327 -10.916 1.00 93.44 77 GLN A N 1
ATOM 625 C CA . GLN A 1 77 ? -0.828 -3.249 -11.249 1.00 93.44 77 GLN A CA 1
ATOM 626 C C . GLN A 1 77 ? -1.573 -4.561 -10.987 1.00 93.44 77 GLN A C 1
ATOM 628 O O . GLN A 1 77 ? -2.707 -4.500 -10.537 1.00 93.44 77 GLN A O 1
ATOM 633 N N . GLU A 1 78 ? -0.951 -5.722 -11.214 1.00 93.75 78 GLU A N 1
ATOM 634 C CA . GLU A 1 78 ? -1.538 -7.028 -10.860 1.00 93.75 78 GLU A CA 1
ATOM 635 C C . GLU A 1 78 ? -1.607 -7.257 -9.339 1.00 93.75 78 GLU A C 1
ATOM 637 O O . GLU A 1 78 ? -2.415 -8.049 -8.860 1.00 93.75 78 GLU A O 1
ATOM 642 N N . GLY A 1 79 ? -0.729 -6.603 -8.570 1.00 93.62 79 GLY A N 1
ATOM 643 C CA . GLY A 1 79 ? -0.689 -6.730 -7.111 1.00 93.62 79 GLY A CA 1
ATOM 644 C C . GLY A 1 79 ? -1.570 -5.735 -6.350 1.00 93.62 79 GLY A C 1
ATOM 645 O O . GLY A 1 79 ? -1.820 -5.956 -5.164 1.00 93.62 79 GLY A O 1
ATOM 646 N N . ASN A 1 80 ? -1.982 -4.644 -6.999 1.00 92.31 80 ASN A N 1
ATOM 647 C CA . ASN A 1 80 ? -2.876 -3.622 -6.449 1.00 92.31 80 ASN A CA 1
ATOM 648 C C . ASN A 1 80 ? -4.339 -4.076 -6.498 1.00 92.31 80 ASN A C 1
ATOM 650 O O . ASN A 1 80 ? -5.045 -3.829 -5.493 1.00 92.31 80 ASN A O 1
#